Protein AF-A0A1Y5HVS7-F1 (afdb_monomer_lite)

Radius of gyration: 46.66 Å; chains: 1; bounding box: 106×38×118 Å

Sequence (147 aa):
VGKNRTVITVVALTLIVILSVSFTVLIIKLLHVDEPYVSNSIFEEQKLVIQQLEEDVSEHKKKISRLTLSYEQSQVAAFQQNLIEQEQSYQEFLAALKLGMFDLAKMVQGSRTWLDVYNDKLNEAQSQSREREKALKRLSNSKVLLD

Structure (mmCIF, N/CA/C/O backbone):
data_AF-A0A1Y5HVS7-F1
#
_entry.id   AF-A0A1Y5HVS7-F1
#
loop_
_atom_site.group_PDB
_atom_site.id
_atom_site.type_symbol
_atom_site.label_atom_id
_atom_site.label_alt_id
_atom_site.label_comp_id
_atom_site.label_asym_id
_atom_site.label_entity_id
_atom_site.label_seq_id
_atom_site.pdbx_PDB_ins_code
_atom_site.Cartn_x
_atom_site.Cartn_y
_atom_site.Cartn_z
_atom_site.occupancy
_atom_site.B_iso_or_equiv
_atom_site.auth_seq_id
_atom_site.auth_comp_id
_atom_site.auth_asym_id
_atom_site.auth_atom_id
_atom_site.pdbx_PDB_model_num
ATOM 1 N N . VAL A 1 1 ? -81.988 -23.283 79.721 1.00 52.53 1 VAL A N 1
ATOM 2 C CA . VAL A 1 1 ? -80.891 -24.224 79.361 1.00 52.53 1 VAL A CA 1
ATOM 3 C C . VAL A 1 1 ? -80.201 -23.894 78.018 1.00 52.53 1 VAL A C 1
ATOM 5 O O . VAL A 1 1 ? -79.108 -24.386 77.779 1.00 52.53 1 VAL A O 1
ATOM 8 N N . GLY A 1 2 ? -80.762 -23.032 77.148 1.00 60.22 2 GLY A N 1
ATOM 9 C CA . GLY A 1 2 ? -80.190 -22.750 75.812 1.00 60.22 2 GLY A CA 1
ATOM 10 C C . GLY A 1 2 ? -78.988 -21.791 75.752 1.00 60.22 2 GLY A C 1
ATOM 11 O O . GLY A 1 2 ? -78.069 -22.033 74.980 1.00 60.22 2 GLY A O 1
ATOM 12 N N . LYS A 1 3 ? -78.942 -20.745 76.593 1.00 69.75 3 LYS A N 1
ATOM 13 C CA . LYS A 1 3 ? -77.926 -19.673 76.497 1.00 69.75 3 LYS A CA 1
ATOM 14 C C . LYS A 1 3 ? -76.483 -20.178 76.683 1.00 69.75 3 LYS A C 1
ATOM 16 O O . LYS A 1 3 ? -75.607 -19.811 75.910 1.00 69.75 3 LYS A O 1
ATOM 21 N N . ASN A 1 4 ? -76.250 -21.084 77.634 1.00 74.94 4 ASN A N 1
ATOM 22 C CA . ASN A 1 4 ? -74.911 -21.627 77.903 1.00 74.94 4 ASN A CA 1
ATOM 23 C C . ASN A 1 4 ? -74.415 -22.533 76.766 1.00 74.94 4 ASN A C 1
ATOM 25 O O . ASN A 1 4 ? -73.228 -22.531 76.465 1.00 74.94 4 ASN A O 1
ATOM 29 N N . ARG A 1 5 ? -75.314 -23.261 76.087 1.00 76.44 5 ARG A N 1
ATOM 30 C CA . ARG A 1 5 ? -74.948 -24.093 74.930 1.00 76.44 5 ARG A CA 1
ATOM 31 C C . ARG A 1 5 ? -74.503 -23.239 73.743 1.00 76.44 5 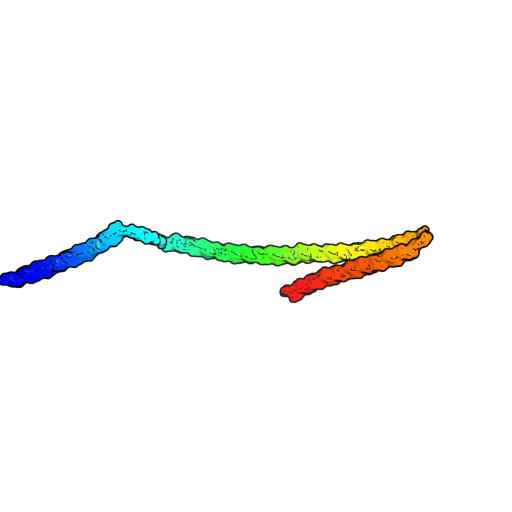ARG A C 1
ATOM 33 O O . ARG A 1 5 ? -73.492 -23.560 73.132 1.00 76.44 5 ARG A O 1
ATOM 40 N N . THR A 1 6 ? -75.199 -22.133 73.476 1.00 80.00 6 THR A N 1
ATOM 41 C CA . THR A 1 6 ? -74.844 -21.206 72.390 1.00 80.00 6 THR A CA 1
ATOM 42 C C . THR A 1 6 ? -73.505 -20.504 72.641 1.00 80.00 6 THR A C 1
ATOM 44 O O . THR A 1 6 ? -72.699 -20.369 71.724 1.00 80.00 6 THR A O 1
ATOM 47 N N . VAL A 1 7 ? -73.221 -20.106 73.888 1.00 84.00 7 VAL A N 1
ATOM 48 C CA . VAL A 1 7 ? -71.929 -19.492 74.250 1.00 84.00 7 VAL A CA 1
ATOM 49 C C . VAL A 1 7 ? -70.774 -20.482 74.063 1.00 84.00 7 VAL A C 1
ATOM 51 O O . VAL A 1 7 ? -69.760 -20.124 73.470 1.00 84.00 7 VAL A O 1
ATOM 54 N N . ILE A 1 8 ? -70.945 -21.741 74.479 1.00 84.06 8 ILE A N 1
ATOM 55 C CA . ILE A 1 8 ? -69.920 -22.785 74.307 1.00 84.06 8 ILE A CA 1
ATOM 56 C C . ILE A 1 8 ? -69.637 -23.046 72.820 1.00 84.06 8 ILE A C 1
ATOM 58 O O . ILE A 1 8 ? -68.477 -23.157 72.433 1.00 84.06 8 ILE A O 1
ATOM 62 N N . THR A 1 9 ? -70.666 -23.086 71.965 1.00 85.81 9 THR A N 1
ATOM 63 C CA . THR A 1 9 ? -70.471 -23.294 70.519 1.00 85.81 9 THR A CA 1
ATOM 64 C C . THR A 1 9 ? -69.738 -22.139 69.840 1.00 85.81 9 THR A C 1
ATOM 66 O O . THR A 1 9 ? -68.908 -22.381 68.968 1.00 85.81 9 THR A O 1
ATOM 69 N N . VAL A 1 10 ? -69.993 -20.892 70.252 1.00 87.06 10 VAL A N 1
ATOM 70 C CA . VAL A 1 10 ? -69.304 -19.718 69.691 1.00 87.06 10 VAL A CA 1
ATOM 71 C C . VAL A 1 10 ? -67.829 -19.711 70.096 1.00 87.06 10 VAL A C 1
ATOM 73 O O . VAL A 1 10 ? -66.973 -19.487 69.247 1.00 87.06 10 VAL A O 1
ATOM 76 N N . VAL A 1 11 ? -67.520 -20.028 71.357 1.00 87.94 11 VAL A N 1
ATOM 77 C CA . VAL A 1 11 ? -66.130 -20.120 71.840 1.00 87.94 11 VAL A CA 1
ATOM 78 C C . VAL A 1 11 ? -65.372 -21.267 71.166 1.00 87.94 11 VAL A C 1
ATOM 80 O O . VAL A 1 11 ? -64.209 -21.109 70.808 1.00 87.94 11 VAL A O 1
ATOM 83 N N . ALA A 1 12 ? -66.018 -22.413 70.939 1.00 87.00 12 ALA A N 1
ATOM 84 C CA . ALA A 1 12 ? -65.392 -23.523 70.222 1.00 87.00 12 ALA A CA 1
ATOM 85 C C . ALA A 1 12 ? -65.059 -23.152 68.765 1.00 87.00 12 ALA A C 1
ATOM 87 O O . ALA A 1 12 ? -63.972 -23.466 68.283 1.00 87.00 12 ALA A O 1
ATOM 88 N N . LEU A 1 13 ? -65.960 -22.440 68.077 1.00 87.44 13 LEU A N 1
ATOM 89 C CA . LEU A 1 13 ? -65.740 -21.978 66.704 1.00 87.44 13 LEU A CA 1
ATOM 90 C C . LEU A 1 13 ? -64.585 -20.978 66.602 1.00 87.44 13 LEU A C 1
ATOM 92 O O . LEU A 1 13 ? -63.740 -21.119 65.720 1.00 87.44 13 LEU A O 1
ATOM 96 N N . THR A 1 14 ? -64.504 -19.997 67.505 1.00 88.19 14 THR A N 1
ATOM 97 C CA . THR A 1 14 ? -63.396 -19.027 67.486 1.00 88.19 14 THR A CA 1
ATOM 98 C C . THR A 1 14 ? -62.058 -19.697 67.778 1.00 88.19 14 THR A C 1
ATOM 100 O O . THR A 1 14 ? -61.062 -19.381 67.129 1.00 88.19 14 THR A O 1
ATOM 103 N N . LEU A 1 15 ? -62.039 -20.670 68.691 1.00 89.12 15 LEU A N 1
ATOM 104 C CA . LEU A 1 15 ? -60.834 -21.416 69.033 1.00 89.12 15 LEU A CA 1
ATOM 105 C C . LEU A 1 15 ? -60.330 -22.242 67.842 1.00 89.12 15 LEU A C 1
ATOM 107 O O . LEU A 1 15 ? -59.137 -22.214 67.561 1.00 89.12 15 LEU A O 1
ATOM 111 N N . ILE A 1 16 ? -61.227 -22.883 67.083 1.00 91.00 16 ILE A N 1
ATOM 112 C CA . ILE A 1 16 ? -60.880 -23.616 65.852 1.00 91.00 16 ILE A CA 1
ATOM 113 C C . ILE A 1 16 ? -60.302 -22.679 64.783 1.00 91.00 16 ILE A C 1
ATOM 115 O O . ILE A 1 16 ? -59.300 -23.015 64.154 1.00 91.00 16 ILE A O 1
ATOM 119 N N . VAL A 1 17 ? -60.890 -21.493 64.590 1.00 88.69 17 VAL A N 1
ATOM 120 C CA . VAL A 1 17 ? -60.404 -20.516 63.598 1.00 88.69 17 VAL A CA 1
ATOM 121 C C . VAL A 1 17 ? -59.000 -20.024 63.953 1.00 88.69 17 VAL A C 1
ATOM 123 O O . VAL A 1 17 ? -58.122 -20.005 63.091 1.00 88.69 17 VAL A O 1
ATOM 126 N N . ILE A 1 18 ? -58.756 -19.689 65.223 1.00 87.81 18 ILE A N 1
ATOM 127 C CA . ILE A 1 18 ? -57.433 -19.256 65.696 1.00 87.81 18 ILE A CA 1
ATOM 128 C C . ILE A 1 18 ? -56.402 -20.372 65.495 1.00 87.81 18 ILE A C 1
ATOM 130 O O . ILE A 1 18 ? -55.306 -20.115 64.998 1.00 87.81 18 ILE A O 1
ATOM 134 N N . LEU A 1 19 ? -56.764 -21.617 65.819 1.00 89.00 19 LEU A N 1
ATOM 135 C CA . LEU A 1 19 ? -55.887 -22.776 65.649 1.00 89.00 19 LEU A CA 1
ATOM 136 C C . LEU A 1 19 ? -55.556 -23.022 64.174 1.00 89.00 19 LEU A C 1
ATOM 138 O O . LEU A 1 19 ? -54.401 -23.276 63.847 1.00 89.00 19 LEU A O 1
ATOM 142 N N . SER A 1 20 ? -56.535 -22.870 63.278 1.00 90.38 20 SER A N 1
ATOM 143 C CA . SER A 1 20 ? -56.338 -23.013 61.833 1.00 90.38 20 SER A CA 1
ATOM 144 C C . SER A 1 20 ? -55.385 -21.955 61.279 1.00 90.38 20 SER A C 1
ATOM 146 O O . SER A 1 20 ? -54.455 -22.294 60.550 1.00 90.38 20 SER A O 1
ATOM 148 N N . VAL A 1 21 ? -55.574 -20.682 61.639 1.00 86.56 21 VAL A N 1
ATOM 149 C CA . VAL A 1 21 ? -54.696 -19.591 61.184 1.00 86.56 21 VAL A CA 1
ATOM 150 C C . VAL A 1 21 ? -53.283 -19.784 61.738 1.00 86.56 21 VAL A C 1
ATOM 152 O O . VAL A 1 21 ? -52.300 -19.691 61.002 1.00 86.56 21 VAL A O 1
ATOM 155 N N . SER A 1 22 ? -53.166 -20.153 63.014 1.00 86.00 22 SER A N 1
ATOM 156 C CA . SER A 1 22 ? -51.871 -20.416 63.640 1.00 86.00 22 SER A CA 1
ATOM 157 C C . SER A 1 22 ? -51.155 -21.612 63.003 1.00 86.00 22 SER A C 1
ATOM 159 O O . SER A 1 22 ? -49.943 -21.562 62.805 1.00 86.00 22 SER A O 1
ATOM 161 N N . PHE A 1 23 ? -51.896 -22.657 62.622 1.00 84.12 23 PHE A N 1
ATOM 162 C CA . PHE A 1 23 ? -51.353 -23.813 61.914 1.00 84.12 23 PHE A CA 1
ATOM 163 C C . PHE A 1 23 ? -50.894 -23.446 60.499 1.00 84.12 23 PHE A C 1
ATOM 165 O O . PHE A 1 23 ? -49.813 -23.857 60.095 1.00 84.12 23 PHE A O 1
ATOM 172 N N . THR A 1 24 ? -51.637 -22.604 59.769 1.00 84.94 24 THR A N 1
ATOM 173 C CA . THR A 1 24 ? -51.192 -22.121 58.447 1.00 84.94 24 THR A CA 1
ATOM 174 C C . THR A 1 24 ? -49.918 -21.282 58.525 1.00 84.94 24 THR A C 1
ATOM 176 O O . THR A 1 24 ? -49.008 -21.485 57.726 1.00 84.94 24 THR A O 1
ATOM 179 N N . VAL A 1 25 ? -49.789 -20.404 59.526 1.00 81.69 25 VAL A N 1
ATOM 180 C CA . VAL A 1 25 ? -48.564 -19.614 59.743 1.00 81.69 25 VAL A CA 1
ATOM 181 C C . VAL A 1 25 ? -47.391 -20.516 60.132 1.00 81.69 25 VAL A C 1
ATOM 183 O O . VAL A 1 25 ? -46.269 -20.302 59.677 1.00 81.69 25 VAL A O 1
ATOM 186 N N . LEU A 1 26 ? -47.645 -21.544 60.946 1.00 81.81 26 LEU A N 1
ATOM 187 C CA . LEU A 1 26 ? -46.641 -22.532 61.327 1.00 81.81 26 LEU A CA 1
ATOM 188 C C . LEU A 1 26 ? -46.189 -23.375 60.130 1.00 81.81 26 LEU A C 1
ATOM 190 O O . LEU A 1 26 ? -44.993 -23.573 59.978 1.00 81.81 26 LEU A O 1
ATOM 194 N N . ILE A 1 27 ? -47.103 -23.804 59.256 1.00 80.44 27 ILE A N 1
ATOM 195 C CA . ILE A 1 27 ? -46.778 -24.516 58.011 1.00 80.44 27 ILE A CA 1
ATOM 196 C C . ILE A 1 27 ? -45.928 -23.631 57.096 1.00 80.44 27 ILE A C 1
ATOM 198 O O . ILE A 1 27 ? -44.914 -24.106 56.608 1.00 80.44 27 ILE A O 1
ATOM 202 N N . ILE A 1 28 ? -46.266 -22.348 56.923 1.00 72.69 28 ILE A N 1
ATOM 203 C CA . ILE A 1 28 ? -45.470 -21.407 56.111 1.00 72.69 28 ILE A CA 1
ATOM 204 C C . ILE A 1 28 ? -44.062 -21.220 56.700 1.00 72.69 28 ILE A C 1
ATOM 206 O O . ILE A 1 28 ? -43.081 -21.224 55.964 1.00 72.69 28 ILE A O 1
ATOM 210 N N . LYS A 1 29 ? -43.940 -21.118 58.031 1.00 74.50 29 LYS A N 1
ATOM 211 C CA . LYS A 1 29 ? -42.636 -21.039 58.712 1.00 74.50 29 LYS A CA 1
ATOM 212 C C . LYS A 1 29 ? -41.878 -22.367 58.762 1.00 74.50 29 LYS A C 1
ATOM 214 O O . LYS A 1 29 ? -40.665 -22.347 58.903 1.00 74.50 29 LYS A O 1
ATOM 219 N N . LEU A 1 30 ? -42.542 -23.514 58.711 1.00 73.56 30 LEU A N 1
ATOM 220 C CA . LEU A 1 30 ? -41.875 -24.819 58.698 1.00 73.56 30 LEU A CA 1
ATOM 221 C C . LEU A 1 30 ? -41.420 -25.176 57.283 1.00 73.56 30 LEU A C 1
ATOM 223 O O . LEU A 1 30 ? -40.376 -25.792 57.108 1.00 73.56 30 LEU A O 1
ATOM 227 N N . LEU A 1 31 ? -42.210 -24.776 56.287 1.00 69.31 31 LEU A N 1
ATOM 228 C CA . LEU A 1 31 ? -41.936 -25.048 54.890 1.00 69.31 31 LEU A CA 1
ATOM 229 C C . LEU A 1 31 ? -40.848 -24.176 54.304 1.00 69.31 31 LEU A C 1
ATOM 231 O O . LEU A 1 31 ? -40.546 -24.515 53.167 1.00 69.31 31 LEU A O 1
ATOM 235 N N . HIS A 1 32 ? -40.334 -23.143 55.022 1.00 58.53 32 HIS A N 1
ATOM 236 C CA . HIS A 1 32 ? -39.293 -22.182 54.593 1.00 58.53 32 HIS A CA 1
ATOM 237 C C . HIS A 1 32 ? -38.742 -22.614 53.242 1.00 58.53 32 HIS A C 1
ATOM 239 O O . HIS A 1 32 ? -37.747 -23.330 53.140 1.00 58.53 32 HIS A O 1
ATOM 245 N N . VAL A 1 33 ? -39.510 -22.275 52.203 1.00 53.94 33 VAL A N 1
ATOM 246 C CA . VAL A 1 33 ? -39.000 -22.328 50.855 1.00 53.94 33 VAL A CA 1
ATOM 247 C C . VAL A 1 33 ? -37.972 -21.239 50.971 1.00 53.94 33 VAL A C 1
ATOM 249 O O . VAL A 1 33 ? -38.341 -20.081 51.175 1.00 53.94 33 VAL A O 1
ATOM 252 N N . ASP A 1 34 ? -36.706 -21.638 51.024 1.00 54.34 34 ASP A N 1
ATOM 253 C CA . ASP A 1 34 ? -35.583 -20.746 50.834 1.00 54.34 34 ASP A CA 1
ATOM 254 C C . ASP A 1 34 ? -35.761 -20.168 49.423 1.00 54.34 34 ASP A C 1
ATOM 256 O O . ASP A 1 34 ? -35.095 -20.563 48.469 1.00 54.34 34 ASP A O 1
ATOM 260 N N . GLU A 1 35 ? -36.740 -19.272 49.251 1.00 57.38 35 GLU A N 1
ATOM 261 C CA . GLU A 1 35 ? -36.686 -18.281 48.207 1.00 57.38 35 GLU A CA 1
ATOM 262 C C . GLU A 1 35 ? -35.348 -17.613 48.462 1.00 57.38 35 GLU A C 1
ATOM 264 O O . GLU A 1 35 ? -35.140 -17.098 49.569 1.00 57.38 35 GLU A O 1
ATOM 269 N N . PRO A 1 36 ? -34.399 -17.719 47.521 1.00 50.19 36 PRO A N 1
ATOM 270 C CA . PRO A 1 36 ? -33.086 -17.168 47.735 1.00 50.19 36 PRO A CA 1
ATOM 271 C C . PRO A 1 36 ? -33.304 -15.675 47.928 1.00 50.19 36 PRO A C 1
ATOM 273 O O . PRO A 1 36 ? -33.593 -14.951 46.977 1.00 50.19 36 PRO A O 1
ATOM 276 N N . TYR A 1 37 ? -33.240 -15.227 49.181 1.00 49.41 37 TYR A N 1
ATOM 277 C CA . TYR A 1 37 ? -33.288 -13.823 49.525 1.00 49.41 37 TYR A CA 1
ATOM 278 C C . TYR A 1 37 ? -31.980 -13.256 48.989 1.00 49.41 37 TYR A C 1
ATOM 280 O O . TYR A 1 37 ? -30.945 -13.299 49.656 1.00 49.41 37 TYR A O 1
ATOM 288 N N . VAL A 1 38 ? -31.995 -12.848 47.717 1.00 55.75 38 VAL A N 1
ATOM 289 C CA . VAL A 1 38 ? -30.856 -12.218 47.061 1.00 55.75 38 VAL A CA 1
ATOM 290 C C . VAL A 1 38 ? -30.596 -10.956 47.861 1.00 55.75 38 VAL A C 1
ATOM 292 O O . VAL A 1 38 ? -31.362 -9.996 47.803 1.00 55.75 38 VAL A O 1
ATOM 295 N N . SER A 1 39 ? -29.555 -10.999 48.689 1.00 60.50 39 SER A N 1
ATOM 296 C CA . SER A 1 39 ? -29.154 -9.854 49.489 1.00 60.50 39 SER A CA 1
ATOM 297 C C . SER A 1 39 ? -28.958 -8.671 48.548 1.00 60.50 39 SER A C 1
ATOM 299 O O . SER A 1 39 ? -28.176 -8.766 47.599 1.00 60.50 39 SER A O 1
ATOM 301 N N . ASN A 1 40 ? -29.639 -7.553 48.818 1.00 63.78 40 ASN A N 1
ATOM 302 C CA . ASN A 1 40 ? -29.497 -6.320 48.037 1.00 63.78 40 ASN A CA 1
ATOM 303 C C . ASN A 1 40 ? -28.022 -5.892 47.909 1.00 63.78 40 ASN A C 1
ATOM 305 O O . ASN A 1 40 ? -27.657 -5.254 46.932 1.00 63.78 40 ASN A O 1
ATOM 309 N N . SER A 1 41 ? -27.156 -6.296 48.849 1.00 65.81 41 SER A N 1
ATOM 310 C CA . SER A 1 41 ? -25.709 -6.074 48.767 1.00 65.81 41 SER A CA 1
ATOM 311 C C . SER A 1 41 ? -25.051 -6.759 47.564 1.00 65.81 41 SER A C 1
ATOM 313 O O . SER A 1 41 ? -24.232 -6.139 46.900 1.00 65.81 41 SER A O 1
ATOM 315 N N . ILE A 1 42 ? -25.429 -8.004 47.247 1.00 70.62 42 ILE A N 1
ATOM 316 C CA . ILE A 1 42 ? -24.873 -8.754 46.109 1.00 70.62 42 ILE A CA 1
ATOM 317 C C . ILE A 1 42 ? -25.362 -8.128 44.803 1.00 70.62 42 ILE A C 1
ATOM 319 O O . ILE A 1 42 ? -24.594 -8.004 43.858 1.00 70.62 42 ILE A O 1
ATOM 323 N N . PHE A 1 43 ? -26.623 -7.690 44.761 1.00 74.00 43 PHE A N 1
ATOM 324 C CA . PHE A 1 43 ? -27.186 -7.007 43.597 1.00 74.00 43 PHE A CA 1
ATOM 325 C C . PHE A 1 43 ? -26.512 -5.648 43.334 1.00 74.00 43 PHE A C 1
ATOM 327 O O . PHE A 1 43 ? -26.193 -5.336 42.188 1.00 74.00 43 PHE A O 1
ATOM 334 N N . GLU A 1 44 ? -26.234 -4.863 44.379 1.00 76.19 44 GLU A N 1
ATOM 335 C CA . GLU A 1 44 ? -25.505 -3.592 44.255 1.00 76.19 44 GLU A CA 1
ATOM 336 C C . GLU A 1 44 ? -24.032 -3.795 43.862 1.00 76.19 44 GLU A C 1
ATOM 338 O O . GLU A 1 44 ? -23.525 -3.074 43.002 1.00 76.19 44 GLU A O 1
ATOM 343 N N . GLU A 1 45 ? -23.355 -4.815 44.402 1.00 76.94 45 GLU A N 1
ATOM 344 C CA . GLU A 1 45 ? -22.010 -5.203 43.950 1.00 76.94 45 GLU A CA 1
ATOM 345 C C . GLU A 1 45 ? -22.012 -5.610 42.471 1.00 76.94 45 GLU A C 1
ATOM 347 O O . GLU A 1 45 ? -21.161 -5.174 41.696 1.00 76.94 45 GLU A O 1
ATOM 352 N N . GLN A 1 46 ? -23.004 -6.393 42.044 1.00 80.12 46 GLN A N 1
ATOM 353 C CA . GLN A 1 46 ? -23.130 -6.831 40.655 1.00 80.12 46 GLN A CA 1
ATOM 354 C C . GLN A 1 46 ? -23.392 -5.655 39.708 1.00 80.12 46 GLN A C 1
ATOM 356 O O . GLN A 1 46 ? -22.835 -5.603 38.613 1.00 80.12 46 GLN A O 1
ATOM 361 N N . LYS A 1 47 ? -24.196 -4.680 40.141 1.00 83.25 47 LYS A N 1
ATOM 362 C CA . LYS A 1 47 ? -24.470 -3.448 39.395 1.00 83.25 47 LYS A CA 1
ATOM 363 C C . LYS A 1 47 ? -23.216 -2.586 39.235 1.00 83.25 47 LYS A C 1
ATOM 365 O O . LYS A 1 47 ? -22.973 -2.086 38.140 1.00 83.25 47 LYS A O 1
ATOM 370 N N . LEU A 1 48 ? -22.402 -2.472 40.286 1.00 83.75 48 LEU A N 1
ATOM 371 C CA . LEU A 1 48 ? -21.097 -1.805 40.234 1.00 83.75 48 LEU A CA 1
ATOM 372 C C . LEU A 1 48 ? -20.151 -2.482 39.237 1.00 83.75 48 LEU A C 1
ATOM 374 O O . LEU A 1 48 ? -19.543 -1.800 38.417 1.00 83.75 48 LEU A O 1
ATOM 378 N N . VAL A 1 49 ? -20.078 -3.816 39.257 1.00 86.12 49 VAL A N 1
ATOM 379 C CA . VAL A 1 49 ? -19.258 -4.581 38.305 1.00 86.12 49 VAL A CA 1
ATOM 380 C C . VAL A 1 49 ? -19.738 -4.371 36.872 1.00 86.12 49 VAL A C 1
ATOM 382 O O . VAL A 1 49 ? -18.916 -4.135 35.995 1.00 86.12 49 VAL A O 1
ATOM 385 N N . ILE A 1 50 ? -21.050 -4.415 36.619 1.00 89.00 50 ILE A N 1
ATOM 386 C CA . ILE A 1 50 ? -21.613 -4.179 35.280 1.00 89.00 50 ILE A CA 1
ATOM 387 C C . ILE A 1 50 ? -21.281 -2.766 34.794 1.00 89.00 50 ILE A C 1
ATOM 389 O O . ILE A 1 50 ? -20.865 -2.603 33.651 1.00 89.00 50 ILE A O 1
ATOM 393 N N . GLN A 1 51 ? -21.416 -1.761 35.661 1.00 88.06 51 GLN A N 1
ATOM 394 C CA . GLN A 1 51 ? -21.109 -0.373 35.325 1.00 88.06 51 GLN A CA 1
ATOM 395 C C . GLN A 1 51 ? -19.622 -0.186 34.992 1.00 88.06 51 GLN A C 1
ATOM 397 O O . GLN A 1 51 ? -19.286 0.474 34.011 1.00 88.06 51 GLN A O 1
ATOM 402 N N . GLN A 1 52 ? -18.737 -0.812 35.766 1.00 88.50 52 GLN A N 1
ATOM 403 C CA . GLN A 1 52 ? -17.300 -0.781 35.515 1.00 88.50 52 GLN A CA 1
ATOM 404 C C . GLN A 1 52 ? -16.934 -1.517 34.218 1.00 88.50 52 GLN A C 1
ATOM 406 O O . GLN A 1 52 ? -16.126 -1.030 33.434 1.00 88.50 52 GLN A O 1
ATOM 411 N N . LEU A 1 53 ? -17.585 -2.647 33.938 1.00 88.00 53 LEU A N 1
ATOM 412 C CA . LEU A 1 53 ? -17.380 -3.397 32.701 1.00 88.00 53 LEU A CA 1
ATOM 413 C C . LEU A 1 53 ? -17.861 -2.613 31.472 1.00 88.00 53 LEU A C 1
ATOM 415 O O . LEU A 1 53 ? -17.239 -2.673 30.415 1.00 88.00 53 LEU A O 1
ATOM 419 N N . GLU A 1 54 ? -18.959 -1.868 31.594 1.00 89.56 54 GLU A N 1
ATOM 420 C CA . GLU A 1 54 ? -19.474 -1.001 30.532 1.00 89.56 54 GLU A CA 1
ATOM 421 C C . GLU A 1 54 ? -18.519 0.172 30.251 1.00 89.56 54 GLU A C 1
ATOM 423 O O . GLU A 1 54 ? -18.269 0.523 29.091 1.00 89.56 54 GLU A O 1
ATOM 428 N N . GLU A 1 55 ? -17.917 0.728 31.305 1.00 91.12 55 GLU A N 1
ATOM 429 C CA . GLU A 1 55 ? -16.874 1.746 31.204 1.00 91.12 55 GLU A CA 1
ATOM 430 C C . GLU A 1 55 ? -15.601 1.197 30.538 1.00 91.12 55 GLU A C 1
ATOM 432 O O . GLU A 1 55 ? -15.111 1.797 29.574 1.00 91.12 55 GLU A O 1
ATOM 437 N N . ASP A 1 56 ? -15.137 0.013 30.947 1.00 89.31 56 ASP A N 1
ATOM 438 C CA . ASP A 1 56 ? -13.991 -0.676 30.345 1.00 89.31 56 ASP A CA 1
ATOM 439 C C . ASP A 1 56 ? -14.250 -1.003 28.867 1.00 89.31 56 ASP A C 1
ATOM 441 O O . ASP A 1 56 ? -13.405 -0.747 28.006 1.00 89.31 56 ASP A O 1
ATOM 445 N N . VAL A 1 57 ? -15.443 -1.498 28.518 1.00 91.38 57 VAL A N 1
ATOM 446 C CA . VAL A 1 57 ? -15.831 -1.760 27.121 1.00 91.38 57 VAL A CA 1
ATOM 447 C C . VAL A 1 57 ? -15.815 -0.470 26.297 1.00 91.38 57 VAL A C 1
ATOM 449 O O . VAL A 1 57 ? -15.312 -0.461 25.167 1.00 91.38 57 VAL A O 1
ATOM 452 N N . SER A 1 58 ? -16.318 0.638 26.846 1.00 89.88 58 SER A N 1
ATOM 453 C CA . SER A 1 58 ? -16.280 1.954 26.197 1.00 89.88 58 SER A CA 1
ATOM 454 C C . SER A 1 58 ? -14.844 2.442 25.984 1.00 89.88 58 SER A C 1
ATOM 456 O O . SER A 1 58 ? -14.487 2.917 24.898 1.00 89.88 58 SER A O 1
ATOM 458 N N . GLU A 1 59 ? -13.981 2.278 26.986 1.00 92.50 59 GLU A N 1
ATOM 459 C CA . GLU A 1 59 ? -12.572 2.656 26.913 1.00 92.50 59 GLU A CA 1
ATOM 460 C C . GLU A 1 59 ? -11.806 1.799 25.892 1.00 92.50 59 GLU A C 1
ATOM 462 O O . GLU A 1 59 ? -11.062 2.324 25.054 1.00 92.50 59 GLU A O 1
ATOM 467 N N . HIS A 1 60 ? -12.040 0.488 25.891 1.00 86.38 60 HIS A N 1
ATOM 468 C CA . HIS A 1 60 ? -11.460 -0.454 24.939 1.00 86.38 60 HIS A CA 1
ATOM 469 C C . HIS A 1 60 ? -11.913 -0.149 23.511 1.00 86.38 60 HIS A C 1
ATOM 471 O O . HIS A 1 60 ? -11.082 -0.107 22.603 1.00 86.38 60 HIS A O 1
ATOM 477 N N . LYS A 1 61 ? -13.194 0.175 23.298 1.00 87.94 61 LYS A N 1
ATOM 478 C CA . LYS A 1 61 ? -13.705 0.602 21.987 1.00 87.94 61 LYS A CA 1
ATOM 479 C C . LYS A 1 61 ? -13.001 1.867 21.490 1.00 87.94 61 LYS A C 1
ATOM 481 O O . LYS A 1 61 ? -12.636 1.946 20.315 1.00 87.94 61 LYS A O 1
ATOM 486 N N . LYS A 1 62 ? -12.733 2.832 22.377 1.00 87.62 62 LYS A N 1
ATOM 487 C CA . LYS A 1 62 ? -11.947 4.038 22.053 1.00 87.62 62 LYS A CA 1
ATOM 488 C C . LYS A 1 62 ? -10.479 3.717 21.756 1.00 87.62 62 LYS A C 1
ATOM 490 O O . LYS A 1 62 ? -9.893 4.343 20.875 1.00 87.62 62 LYS A O 1
ATOM 495 N N . LYS A 1 63 ? -9.857 2.777 22.479 1.00 86.88 63 LYS A N 1
ATOM 496 C CA . LYS A 1 63 ? -8.478 2.318 22.216 1.00 86.88 63 LYS A CA 1
ATOM 497 C C . LYS A 1 63 ? -8.380 1.619 20.859 1.00 86.88 63 LYS A C 1
ATOM 499 O O . LYS A 1 63 ? -7.520 1.993 20.070 1.00 86.88 63 LYS A O 1
ATOM 504 N N . ILE A 1 64 ? -9.293 0.693 20.560 1.00 84.06 64 ILE A N 1
ATOM 505 C CA . ILE A 1 64 ? -9.371 0.004 19.263 1.00 84.06 64 ILE A CA 1
ATOM 506 C C . ILE A 1 64 ? -9.564 1.021 18.141 1.00 84.06 64 ILE A C 1
ATOM 508 O O . ILE A 1 64 ? -8.782 1.027 17.204 1.00 84.06 64 ILE A O 1
ATOM 512 N N . SER A 1 65 ? -10.521 1.944 18.274 1.00 76.81 65 SER A N 1
ATOM 513 C CA . SER A 1 65 ? -10.770 2.964 17.244 1.00 76.81 65 SER A CA 1
ATOM 514 C C . SER A 1 65 ? -9.530 3.827 16.974 1.00 76.81 65 SER A C 1
ATOM 516 O O . SER A 1 65 ? -9.195 4.085 15.822 1.00 76.81 65 SER A O 1
ATOM 518 N N . ARG A 1 66 ? -8.800 4.228 18.027 1.00 76.06 66 ARG A N 1
ATOM 519 C CA . ARG A 1 66 ? -7.534 4.969 17.887 1.00 76.06 66 ARG A CA 1
ATOM 520 C C . ARG A 1 66 ? -6.428 4.139 17.233 1.00 76.06 66 ARG A C 1
ATOM 522 O O . ARG A 1 66 ? -5.690 4.666 16.406 1.00 76.06 66 ARG A O 1
ATOM 529 N N . LEU A 1 67 ? -6.299 2.866 17.603 1.00 72.81 67 LEU A N 1
ATOM 530 C CA . LEU A 1 67 ? -5.311 1.954 17.023 1.00 72.81 67 LEU A CA 1
ATOM 531 C C . LEU A 1 67 ? -5.598 1.688 15.544 1.00 72.81 67 LEU A C 1
ATOM 533 O O . LEU A 1 67 ? -4.678 1.768 14.736 1.00 72.81 67 LEU A O 1
ATOM 537 N N . THR A 1 68 ? -6.858 1.439 15.183 1.00 69.81 68 THR A N 1
ATOM 538 C CA . THR A 1 68 ? -7.296 1.271 13.793 1.00 69.81 68 THR A CA 1
ATOM 539 C C . THR A 1 68 ? -7.000 2.525 12.975 1.00 69.81 68 THR A C 1
ATOM 541 O O . THR A 1 68 ? -6.380 2.415 11.923 1.00 69.81 68 THR A O 1
ATOM 544 N N . LEU A 1 69 ? -7.339 3.715 13.486 1.00 71.81 69 LEU A N 1
ATOM 545 C CA . LEU A 1 69 ? -7.053 4.983 12.808 1.00 71.81 69 LEU A CA 1
ATOM 546 C C . LEU A 1 69 ? -5.545 5.187 12.578 1.00 71.81 69 LEU A C 1
ATOM 548 O O . LEU A 1 69 ? -5.119 5.494 11.470 1.00 71.81 69 LEU A O 1
ATOM 552 N N . SER A 1 70 ? -4.726 4.950 13.607 1.00 68.12 70 SER A N 1
ATOM 553 C CA . SER A 1 70 ? -3.264 5.076 13.524 1.00 68.12 70 SER A CA 1
ATOM 554 C C . SER A 1 70 ? -2.642 4.072 12.544 1.00 68.12 70 SER A C 1
ATOM 556 O O . SER A 1 70 ? -1.774 4.425 11.742 1.00 68.12 70 SER A O 1
ATOM 558 N N . TYR A 1 71 ? -3.118 2.823 12.554 1.00 62.38 71 TYR A N 1
ATOM 559 C CA . TYR A 1 71 ? -2.667 1.774 11.641 1.00 62.38 71 TYR A CA 1
ATOM 560 C C . TYR A 1 71 ? -3.020 2.095 10.182 1.00 62.38 71 TYR A C 1
ATOM 562 O O . TYR A 1 71 ? -2.162 2.011 9.298 1.00 62.38 71 TYR A O 1
ATOM 570 N N . GLU A 1 72 ? -4.261 2.521 9.936 1.00 65.31 72 GLU A N 1
ATOM 571 C CA . GLU A 1 72 ? -4.744 2.881 8.604 1.00 65.31 72 GLU A CA 1
ATOM 572 C C . GLU A 1 72 ? -4.110 4.148 8.030 1.00 65.31 72 GLU A C 1
ATOM 574 O O . GLU A 1 72 ? -4.019 4.276 6.807 1.00 65.31 72 GLU A O 1
ATOM 579 N N . GLN A 1 73 ? -3.695 5.086 8.880 1.00 68.69 73 GLN A N 1
ATOM 580 C CA . GLN A 1 73 ? -3.027 6.308 8.440 1.00 68.69 73 GLN A CA 1
ATOM 581 C C . GLN A 1 73 ? -1.530 6.090 8.221 1.00 68.69 73 GLN A C 1
ATOM 583 O O . GLN A 1 73 ? -0.987 6.570 7.232 1.00 68.69 73 GLN A O 1
ATOM 588 N N . SER A 1 74 ? -0.848 5.354 9.103 1.00 68.56 74 SER A N 1
ATOM 589 C CA . SER A 1 74 ? 0.613 5.248 9.052 1.00 68.56 74 SER A CA 1
ATOM 590 C C . SER A 1 74 ? 1.103 4.161 8.095 1.00 68.56 74 SER A C 1
ATOM 592 O O . SER A 1 74 ? 1.908 4.438 7.206 1.00 68.56 74 SER A O 1
ATOM 594 N N . GLN A 1 75 ? 0.621 2.924 8.243 1.00 73.06 75 GLN A N 1
ATOM 595 C CA . GLN A 1 75 ? 1.199 1.792 7.511 1.00 73.06 75 GLN A CA 1
ATOM 596 C C . GLN A 1 75 ? 0.645 1.683 6.097 1.00 73.06 75 GLN A C 1
ATOM 598 O O . GLN A 1 75 ? 1.399 1.424 5.164 1.00 73.06 75 GLN A O 1
ATOM 603 N N . VAL A 1 76 ? -0.653 1.938 5.916 1.00 78.81 76 VAL A N 1
ATOM 604 C CA . VAL A 1 76 ? -1.280 1.873 4.589 1.00 78.81 76 VAL A CA 1
ATOM 605 C C . VAL A 1 76 ? -0.773 3.000 3.690 1.00 78.81 76 VAL A C 1
ATOM 607 O O . VAL A 1 76 ? -0.463 2.743 2.530 1.00 78.81 76 VAL A O 1
ATOM 610 N N . ALA A 1 77 ? -0.616 4.221 4.215 1.00 79.19 77 ALA A N 1
ATOM 611 C CA . ALA A 1 77 ? -0.088 5.338 3.432 1.00 79.19 77 ALA A CA 1
ATOM 612 C C . ALA A 1 77 ? 1.387 5.129 3.055 1.00 79.19 77 ALA A C 1
ATOM 614 O O . ALA A 1 77 ? 1.753 5.321 1.897 1.00 79.19 77 ALA A O 1
ATOM 615 N N . ALA A 1 78 ? 2.223 4.675 3.998 1.00 82.81 78 ALA A N 1
ATOM 616 C CA . ALA A 1 78 ? 3.626 4.369 3.723 1.00 82.81 78 ALA A CA 1
ATOM 617 C C . ALA A 1 78 ? 3.780 3.214 2.719 1.00 82.81 78 ALA A C 1
ATOM 619 O O . ALA A 1 78 ? 4.584 3.295 1.792 1.00 82.81 78 ALA A O 1
ATOM 620 N N . PHE A 1 79 ? 2.978 2.156 2.862 1.00 85.38 79 PHE A N 1
ATOM 621 C CA . PHE A 1 79 ? 2.960 1.033 1.928 1.00 85.38 79 PHE A CA 1
ATOM 622 C C . PHE A 1 79 ? 2.529 1.466 0.523 1.00 85.38 79 PHE A C 1
ATOM 624 O O . PHE A 1 79 ? 3.171 1.118 -0.464 1.00 85.38 79 PHE A O 1
ATOM 631 N N . GLN A 1 80 ? 1.477 2.276 0.421 1.00 85.62 80 GLN A N 1
ATOM 632 C CA . GLN A 1 80 ? 0.997 2.800 -0.854 1.00 85.62 80 GLN A CA 1
ATOM 633 C C . GLN A 1 80 ? 2.027 3.708 -1.533 1.00 85.62 80 GLN A C 1
ATOM 635 O O . GLN A 1 80 ? 2.228 3.601 -2.742 1.00 85.62 80 GLN A O 1
ATOM 640 N N . GLN A 1 81 ? 2.699 4.568 -0.765 1.00 87.75 81 GLN A N 1
ATOM 641 C CA . GLN A 1 81 ? 3.790 5.395 -1.268 1.00 87.75 81 GLN A CA 1
ATOM 642 C C . GLN A 1 81 ? 4.934 4.527 -1.810 1.00 87.75 81 GLN A C 1
ATOM 644 O O . GLN A 1 81 ? 5.407 4.764 -2.920 1.00 87.75 81 GLN A O 1
ATOM 649 N N . ASN A 1 82 ? 5.300 3.460 -1.094 1.00 91.69 82 ASN A N 1
ATOM 650 C CA . ASN A 1 82 ? 6.308 2.512 -1.560 1.00 91.69 82 ASN A CA 1
ATOM 651 C C . ASN A 1 82 ? 5.901 1.826 -2.877 1.00 91.69 82 ASN A C 1
ATOM 653 O O . ASN A 1 82 ? 6.727 1.691 -3.772 1.00 91.69 82 ASN A O 1
ATOM 657 N N . LEU A 1 83 ? 4.630 1.442 -3.040 1.00 92.69 83 LEU A N 1
ATOM 658 C CA . LEU A 1 83 ? 4.140 0.868 -4.300 1.00 92.69 83 LEU A CA 1
ATOM 659 C C . LEU A 1 83 ? 4.225 1.858 -5.471 1.00 92.69 83 LEU A C 1
ATOM 661 O O . LEU A 1 83 ? 4.558 1.462 -6.586 1.00 92.69 83 LEU A O 1
ATOM 665 N N . ILE A 1 84 ? 3.943 3.142 -5.2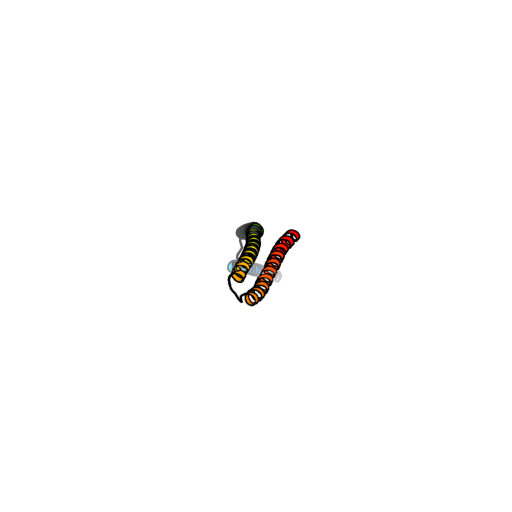33 1.00 92.69 84 ILE A N 1
ATOM 666 C CA . ILE A 1 84 ? 4.091 4.188 -6.256 1.00 92.69 84 ILE A CA 1
ATOM 667 C C . ILE A 1 84 ? 5.563 4.328 -6.662 1.00 92.69 84 ILE A C 1
ATOM 669 O O . ILE A 1 84 ? 5.866 4.360 -7.853 1.00 92.69 84 ILE A O 1
ATOM 673 N N . GLU A 1 85 ? 6.473 4.369 -5.689 1.00 93.94 85 GLU A N 1
ATOM 674 C CA . GLU A 1 85 ? 7.920 4.436 -5.932 1.00 93.94 85 GLU A CA 1
ATOM 675 C C . GLU A 1 85 ? 8.434 3.202 -6.687 1.00 93.94 85 GLU A C 1
ATOM 677 O O . GLU A 1 85 ? 9.244 3.330 -7.606 1.00 93.94 85 GLU A O 1
ATOM 682 N N . GLN A 1 86 ? 7.918 2.010 -6.370 1.00 95.69 86 GLN A N 1
ATOM 683 C CA . GLN A 1 86 ? 8.238 0.786 -7.106 1.00 95.69 86 GLN A CA 1
ATOM 684 C C . GLN A 1 86 ? 7.791 0.854 -8.570 1.00 95.69 86 GLN A C 1
ATOM 686 O O . GLN A 1 86 ? 8.566 0.491 -9.454 1.00 95.69 86 GLN A O 1
ATOM 691 N N . GLU A 1 87 ? 6.578 1.340 -8.856 1.00 94.12 87 GLU A N 1
ATOM 692 C CA . GLU A 1 87 ? 6.122 1.504 -10.243 1.00 94.12 87 GLU A CA 1
ATOM 693 C C . GLU A 1 87 ? 6.971 2.534 -11.000 1.00 94.12 87 GLU A C 1
ATOM 695 O O . GLU A 1 87 ? 7.285 2.322 -12.169 1.00 94.12 87 GLU A O 1
ATOM 700 N N . GLN A 1 88 ? 7.405 3.618 -10.351 1.00 94.12 88 GLN A N 1
ATOM 701 C CA . GLN A 1 88 ? 8.302 4.604 -10.968 1.00 94.12 88 GLN A CA 1
ATOM 702 C C . GLN A 1 88 ? 9.673 3.999 -11.286 1.00 94.12 88 GLN A C 1
ATOM 704 O O . GLN A 1 88 ? 10.143 4.098 -12.420 1.00 94.12 88 GLN A O 1
ATOM 709 N N . SER A 1 89 ? 10.267 3.286 -10.327 1.00 96.25 89 SER A N 1
ATOM 710 C CA . SER A 1 89 ? 11.523 2.556 -10.525 1.00 96.25 89 SER A CA 1
ATOM 711 C C . SER A 1 89 ? 11.416 1.523 -11.656 1.00 96.25 89 SER A C 1
ATOM 713 O O . SER A 1 89 ? 12.309 1.407 -12.497 1.00 96.25 89 SER A O 1
ATOM 715 N N . TYR A 1 90 ? 10.286 0.814 -11.744 1.00 95.75 90 TYR A N 1
ATOM 716 C CA . TYR A 1 90 ? 10.017 -0.126 -12.829 1.00 95.75 90 TYR A CA 1
ATOM 717 C C . TYR A 1 90 ? 9.924 0.569 -14.196 1.00 95.75 90 TYR A C 1
ATOM 719 O O . TYR A 1 90 ? 10.482 0.076 -15.178 1.00 95.75 90 TYR A O 1
ATOM 727 N N . GLN A 1 91 ? 9.278 1.736 -14.281 1.00 94.69 91 GLN A N 1
ATOM 728 C CA . GLN A 1 91 ? 9.217 2.524 -15.519 1.00 94.69 91 GLN A CA 1
ATOM 729 C C . GLN A 1 91 ? 10.602 2.998 -15.976 1.00 94.69 91 GLN A C 1
ATOM 731 O O . GLN A 1 91 ? 10.892 2.945 -17.174 1.00 94.69 91 GLN A O 1
ATOM 736 N N . GLU A 1 92 ? 11.452 3.440 -15.048 1.00 95.06 92 GLU A N 1
ATOM 737 C CA . GLU A 1 92 ? 12.841 3.822 -15.332 1.00 95.06 92 GLU A CA 1
ATOM 738 C C . GLU A 1 92 ? 13.660 2.628 -15.822 1.00 95.06 92 GLU A C 1
ATOM 740 O O . GLU A 1 92 ? 14.355 2.723 -16.837 1.00 95.06 92 GLU A O 1
ATOM 745 N N . PHE A 1 93 ? 13.516 1.476 -15.164 1.00 95.44 93 PHE A N 1
ATOM 746 C CA . PHE A 1 93 ? 14.155 0.234 -15.584 1.00 95.44 93 PHE A CA 1
ATOM 747 C C . PHE A 1 93 ? 13.747 -0.166 -17.008 1.00 95.44 93 PHE A C 1
ATOM 749 O O . PHE A 1 93 ? 14.610 -0.461 -17.835 1.00 95.44 93 PHE A O 1
ATOM 756 N N . LEU A 1 94 ? 12.451 -0.124 -17.336 1.00 94.00 94 LEU A N 1
ATOM 757 C CA . LEU A 1 94 ? 11.971 -0.417 -18.690 1.00 94.00 94 LEU A CA 1
ATOM 758 C C . LEU A 1 94 ? 12.505 0.581 -19.728 1.00 94.00 94 LEU A C 1
ATOM 760 O O . LEU A 1 94 ? 12.814 0.186 -20.854 1.00 94.00 94 LEU A O 1
ATOM 764 N N . ALA A 1 95 ? 12.642 1.860 -19.369 1.00 92.12 95 ALA A N 1
ATOM 765 C CA . ALA A 1 95 ? 13.212 2.873 -20.253 1.00 92.12 95 ALA A CA 1
ATOM 766 C C . ALA A 1 95 ? 14.705 2.623 -20.526 1.00 92.12 95 ALA A C 1
ATOM 768 O O . ALA A 1 95 ? 15.136 2.669 -21.682 1.00 92.12 95 ALA A O 1
ATOM 769 N N . ALA A 1 96 ? 15.479 2.296 -19.488 1.00 93.50 96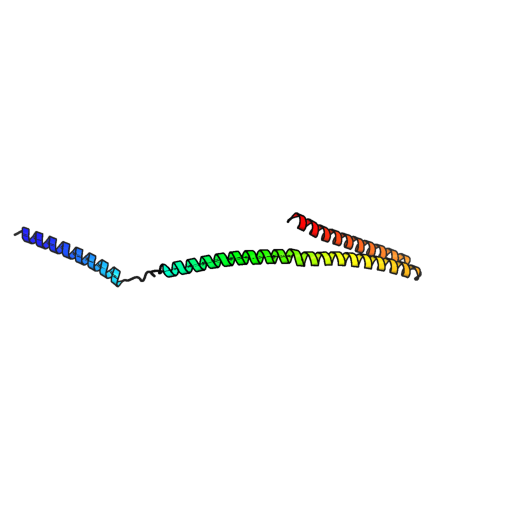 ALA A N 1
ATOM 770 C CA . ALA A 1 96 ? 16.887 1.928 -19.617 1.00 93.50 96 ALA A CA 1
ATOM 771 C C . ALA A 1 96 ? 17.063 0.638 -20.435 1.00 93.50 96 ALA A C 1
ATOM 773 O O . ALA A 1 96 ? 17.920 0.574 -21.317 1.00 93.50 96 ALA A O 1
ATOM 774 N N . LEU A 1 97 ? 16.207 -0.363 -20.205 1.00 91.31 97 LEU A N 1
ATOM 775 C CA . LEU A 1 97 ? 16.191 -1.608 -20.971 1.00 91.31 97 LEU A CA 1
ATOM 776 C C . LEU A 1 97 ? 15.918 -1.348 -22.456 1.00 91.31 97 LEU A C 1
ATOM 778 O O . LEU A 1 97 ? 16.627 -1.876 -23.309 1.00 91.31 97 LEU A O 1
ATOM 782 N N . LYS A 1 98 ? 14.937 -0.496 -22.776 1.00 90.00 98 LYS A N 1
ATOM 783 C CA . LYS A 1 98 ? 14.622 -0.110 -24.157 1.00 90.00 98 LYS A CA 1
ATOM 784 C C . LYS A 1 98 ? 15.818 0.536 -24.859 1.00 90.00 98 LYS A C 1
ATOM 786 O O . LYS A 1 98 ? 16.108 0.199 -26.006 1.00 90.00 98 LYS A O 1
ATOM 791 N N . LEU A 1 99 ? 16.526 1.433 -24.169 1.00 89.00 99 LEU A N 1
ATOM 792 C CA . LEU A 1 99 ? 17.733 2.072 -24.695 1.00 89.00 99 LEU A CA 1
ATOM 793 C C . LEU A 1 99 ? 18.855 1.048 -24.928 1.00 89.00 99 LEU A C 1
ATOM 795 O O . LEU A 1 99 ? 19.425 0.999 -26.015 1.00 89.00 99 LEU A O 1
ATOM 799 N N . GLY A 1 100 ? 19.110 0.172 -23.953 1.00 88.88 100 GLY A N 1
ATOM 800 C CA . GLY A 1 100 ? 20.118 -0.883 -24.081 1.00 88.88 100 GLY A CA 1
ATOM 801 C C . GLY A 1 100 ? 19.811 -1.863 -25.217 1.00 88.88 100 GLY A C 1
ATOM 802 O O . GLY A 1 100 ? 20.699 -2.225 -25.986 1.00 88.88 100 GLY A O 1
ATOM 803 N N . MET A 1 101 ? 18.545 -2.252 -25.386 1.00 86.88 101 MET A N 1
ATOM 804 C CA . MET A 1 101 ? 18.110 -3.100 -26.500 1.00 86.88 101 MET A CA 1
ATOM 805 C C . MET A 1 101 ? 18.295 -2.423 -27.858 1.00 86.88 101 MET A C 1
ATOM 807 O O . MET A 1 101 ? 18.691 -3.076 -28.821 1.00 86.88 101 MET A O 1
ATOM 811 N N . PHE A 1 102 ? 18.034 -1.120 -27.940 1.00 85.88 102 PHE A N 1
ATOM 812 C CA . PHE A 1 102 ? 18.256 -0.344 -29.154 1.00 85.88 102 PHE A CA 1
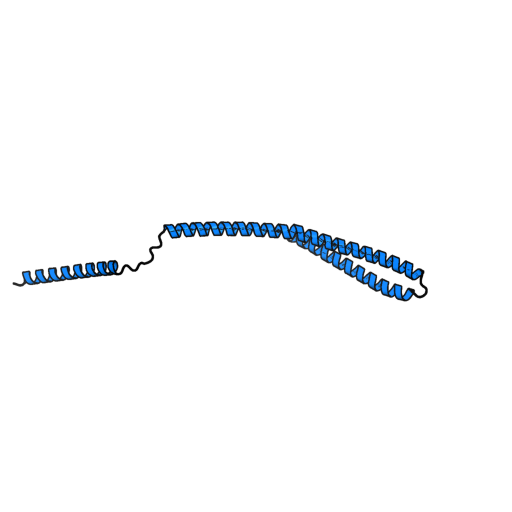ATOM 813 C C . PHE A 1 102 ? 19.740 -0.294 -29.542 1.00 85.88 102 PHE A C 1
ATOM 815 O O . PHE A 1 102 ? 20.075 -0.486 -30.713 1.00 85.88 102 PHE A O 1
ATOM 822 N N . ASP A 1 103 ? 20.631 -0.102 -28.570 1.00 86.12 103 ASP A N 1
ATOM 823 C CA . ASP A 1 103 ? 22.075 -0.109 -28.813 1.00 86.12 103 ASP A CA 1
ATOM 824 C C . ASP A 1 103 ? 22.581 -1.503 -29.213 1.00 86.12 103 ASP A C 1
ATOM 826 O O . ASP A 1 103 ? 23.343 -1.628 -30.174 1.00 86.12 103 ASP A O 1
ATOM 830 N N . LEU A 1 104 ? 22.082 -2.567 -28.572 1.00 84.50 104 LEU A N 1
ATOM 831 C CA . LEU A 1 104 ? 22.382 -3.951 -28.958 1.00 84.50 104 LEU A CA 1
ATOM 832 C C . LEU A 1 104 ? 21.894 -4.279 -30.373 1.00 84.50 104 LEU A C 1
ATOM 834 O O . LEU A 1 104 ? 22.608 -4.916 -31.149 1.00 84.50 104 LEU A O 1
ATOM 838 N N . ALA A 1 105 ? 20.702 -3.814 -30.744 1.00 84.31 105 ALA A N 1
ATOM 839 C CA . ALA A 1 105 ? 20.151 -4.045 -32.072 1.00 84.31 105 ALA A CA 1
ATOM 840 C C . ALA A 1 105 ? 21.004 -3.395 -33.177 1.00 84.31 105 ALA A C 1
ATOM 842 O O . ALA A 1 105 ? 21.145 -3.951 -34.267 1.00 84.31 105 ALA A O 1
ATOM 843 N N . LYS A 1 106 ? 21.656 -2.260 -32.901 1.00 81.44 106 LYS A N 1
ATOM 844 C CA . LYS A 1 106 ? 22.609 -1.652 -33.844 1.00 81.44 106 LYS A CA 1
ATOM 845 C C . LYS A 1 106 ? 23.890 -2.465 -34.029 1.00 81.44 106 LYS A C 1
ATOM 847 O O . LYS A 1 106 ? 24.517 -2.353 -35.079 1.00 81.44 106 LYS A O 1
ATOM 852 N N . MET A 1 107 ? 24.278 -3.266 -33.038 1.00 83.19 107 MET A N 1
ATOM 853 C CA . MET A 1 107 ? 25.496 -4.082 -33.077 1.00 83.19 107 MET A CA 1
ATOM 854 C C . MET A 1 107 ? 25.278 -5.460 -33.726 1.00 83.19 107 MET A C 1
ATOM 856 O O . MET A 1 107 ? 26.247 -6.090 -34.145 1.00 83.19 107 MET A O 1
ATOM 860 N N . VAL A 1 108 ? 24.028 -5.925 -33.857 1.00 77.50 108 VAL A N 1
ATOM 861 C CA . VAL A 1 108 ? 23.683 -7.255 -34.395 1.00 77.50 108 VAL A CA 1
ATOM 862 C C . VAL A 1 108 ? 22.889 -7.136 -35.703 1.00 77.50 108 VAL A C 1
ATOM 864 O O . VAL A 1 108 ? 21.758 -6.643 -35.720 1.00 77.50 108 VAL A O 1
ATOM 867 N N . GLN A 1 109 ? 23.458 -7.619 -36.816 1.00 71.31 109 GLN A N 1
ATOM 868 C CA . GLN A 1 109 ? 22.789 -7.649 -38.126 1.00 71.31 109 GLN A CA 1
ATOM 869 C C . GLN A 1 109 ? 21.525 -8.529 -38.092 1.00 71.31 109 GLN A C 1
ATOM 871 O O . GLN A 1 109 ? 21.549 -9.644 -37.582 1.00 71.31 109 GLN A O 1
ATOM 876 N N . GLY A 1 110 ? 20.413 -8.031 -38.648 1.00 72.88 110 GLY A N 1
ATOM 877 C CA . GLY A 1 110 ? 19.128 -8.751 -38.702 1.00 72.88 110 GLY A CA 1
ATOM 878 C C . GLY A 1 110 ? 18.214 -8.583 -37.476 1.00 72.88 110 GLY A C 1
ATOM 879 O O . GLY A 1 110 ? 17.091 -9.074 -37.487 1.00 72.88 110 GLY A O 1
ATOM 880 N N . SER A 1 111 ? 18.633 -7.838 -36.449 1.00 71.50 111 SER A N 1
ATOM 881 C CA . SER A 1 111 ? 17.884 -7.659 -35.190 1.00 71.50 111 SER A CA 1
ATOM 882 C C . SER A 1 111 ? 16.679 -6.699 -35.262 1.00 71.50 111 SER A C 1
ATOM 884 O O . SER A 1 111 ? 15.962 -6.543 -34.274 1.00 71.50 111 SER A O 1
ATOM 886 N N . ARG A 1 112 ? 16.427 -6.061 -36.418 1.00 72.94 112 ARG A N 1
ATOM 887 C CA . ARG A 1 112 ? 15.383 -5.027 -36.589 1.00 72.94 112 ARG A CA 1
ATOM 888 C C . ARG A 1 112 ? 13.979 -5.540 -36.263 1.00 72.94 112 ARG A C 1
ATOM 890 O O . ARG A 1 112 ? 13.268 -4.910 -35.494 1.00 72.94 112 ARG A O 1
ATOM 897 N N . THR A 1 113 ? 13.624 -6.722 -36.763 1.00 76.00 113 THR A N 1
ATOM 898 C CA . THR A 1 113 ? 12.301 -7.318 -36.526 1.00 76.00 113 THR A CA 1
ATOM 899 C C . THR A 1 113 ? 12.094 -7.706 -35.058 1.00 76.00 113 THR A C 1
ATOM 901 O O . THR A 1 113 ? 10.991 -7.600 -34.534 1.00 76.00 113 THR A O 1
ATOM 904 N N . TRP A 1 114 ? 13.154 -8.142 -34.369 1.00 79.62 114 TRP A N 1
ATOM 905 C CA . TRP A 1 114 ? 13.093 -8.482 -32.944 1.00 79.62 114 TRP A CA 1
ATOM 906 C C . TRP A 1 114 ? 12.951 -7.233 -32.066 1.00 79.62 114 TRP A C 1
ATOM 908 O O . TRP A 1 114 ? 12.180 -7.242 -31.106 1.00 79.62 114 TRP A O 1
ATOM 918 N N . LEU A 1 115 ? 13.642 -6.150 -32.432 1.00 84.12 115 LEU A N 1
ATOM 919 C CA . LEU A 1 115 ? 13.558 -4.860 -31.754 1.00 84.12 115 LEU A CA 1
ATOM 920 C C . LEU A 1 115 ? 12.142 -4.268 -31.822 1.00 84.12 115 LEU A C 1
ATOM 922 O O . LEU A 1 115 ? 11.658 -3.768 -30.810 1.00 84.12 115 LEU A O 1
ATOM 926 N N . ASP A 1 116 ? 11.470 -4.355 -32.972 1.00 83.69 116 ASP A N 1
ATOM 927 C CA . ASP A 1 116 ? 10.101 -3.847 -33.135 1.00 83.69 116 ASP A CA 1
ATOM 928 C C . ASP A 1 116 ? 9.108 -4.606 -32.237 1.00 83.69 116 ASP A C 1
ATOM 930 O O . ASP A 1 116 ? 8.390 -3.994 -31.447 1.00 83.69 116 ASP A O 1
ATOM 934 N N . VAL A 1 117 ? 9.157 -5.945 -32.244 1.00 83.50 117 VAL A N 1
ATOM 935 C CA . VAL A 1 117 ? 8.292 -6.788 -31.393 1.00 83.50 117 VAL A CA 1
ATOM 936 C C . VAL A 1 117 ? 8.524 -6.530 -29.899 1.00 83.50 117 VAL A C 1
ATOM 938 O O . VAL A 1 117 ? 7.579 -6.532 -29.106 1.00 83.50 117 VAL A O 1
ATOM 941 N N . TYR A 1 118 ? 9.774 -6.314 -29.483 1.00 86.25 118 TYR A N 1
ATOM 942 C CA . TYR A 1 118 ? 10.082 -6.008 -28.085 1.00 86.25 118 TYR A CA 1
ATOM 943 C C . TYR A 1 118 ? 9.712 -4.582 -27.694 1.00 86.25 118 TYR A C 1
ATOM 945 O O . TYR A 1 118 ? 9.252 -4.373 -26.574 1.00 86.25 118 TYR A O 1
ATOM 953 N N . ASN A 1 119 ? 9.862 -3.613 -28.597 1.00 89.00 119 ASN A N 1
ATOM 954 C CA . ASN A 1 119 ? 9.426 -2.243 -28.352 1.00 89.00 119 ASN A CA 1
ATOM 955 C C . ASN A 1 119 ? 7.927 -2.181 -28.071 1.00 89.00 119 ASN A C 1
ATOM 957 O O . ASN A 1 119 ? 7.536 -1.506 -27.122 1.00 89.00 119 ASN A O 1
ATOM 961 N N . ASP A 1 120 ? 7.109 -2.912 -28.826 1.00 90.06 120 ASP A N 1
ATOM 962 C CA . ASP A 1 120 ? 5.665 -2.967 -28.591 1.00 90.06 120 ASP A CA 1
ATOM 963 C C . ASP A 1 120 ? 5.346 -3.522 -27.199 1.00 90.06 120 ASP A C 1
ATOM 965 O O . ASP A 1 120 ? 4.615 -2.893 -26.432 1.00 90.06 120 ASP A O 1
ATOM 969 N N . LYS A 1 121 ? 5.985 -4.634 -26.813 1.00 89.88 121 LYS A N 1
ATOM 970 C CA . LYS A 1 121 ? 5.819 -5.232 -25.477 1.00 89.88 121 LYS A CA 1
ATOM 971 C C . LYS A 1 121 ? 6.301 -4.319 -24.348 1.00 89.88 121 LYS A C 1
ATOM 973 O O . LYS A 1 121 ? 5.651 -4.234 -23.310 1.00 89.88 121 LYS A O 1
ATOM 978 N N . LEU A 1 122 ? 7.428 -3.631 -24.531 1.00 91.88 122 LEU A N 1
ATOM 979 C CA . LEU A 1 122 ? 7.961 -2.688 -23.544 1.00 91.88 122 LEU A CA 1
ATOM 980 C C . LEU A 1 122 ? 7.061 -1.458 -23.408 1.00 91.88 122 LEU A C 1
ATOM 982 O O . LEU A 1 122 ? 6.808 -1.007 -22.293 1.00 91.88 122 LEU A O 1
ATOM 986 N N . ASN A 1 123 ? 6.546 -0.935 -24.522 1.00 92.06 123 ASN A N 1
ATOM 987 C CA . ASN A 1 123 ? 5.610 0.187 -24.520 1.00 92.06 123 ASN A CA 1
ATOM 988 C C . ASN A 1 123 ? 4.296 -0.193 -23.824 1.00 92.06 123 ASN A C 1
ATOM 990 O O . ASN A 1 123 ? 3.780 0.596 -23.030 1.00 92.06 123 ASN A O 1
ATOM 994 N N . GLU A 1 124 ? 3.783 -1.399 -24.081 1.00 94.31 124 GLU A N 1
ATOM 995 C CA . GLU A 1 124 ? 2.602 -1.940 -23.408 1.00 94.31 124 GLU A CA 1
ATOM 996 C C . GLU A 1 124 ? 2.842 -2.075 -21.898 1.00 94.31 124 GLU A C 1
ATOM 998 O O . GLU A 1 124 ? 2.080 -1.521 -21.105 1.00 94.31 124 GLU A O 1
ATOM 1003 N N . ALA A 1 125 ? 3.943 -2.714 -21.487 1.00 92.44 125 ALA A N 1
ATOM 1004 C CA . ALA A 1 125 ? 4.302 -2.873 -20.076 1.00 92.44 125 ALA A CA 1
ATOM 1005 C C . ALA A 1 125 ? 4.463 -1.520 -19.359 1.00 92.44 125 ALA A C 1
ATOM 1007 O O . ALA A 1 125 ? 3.992 -1.342 -18.232 1.00 92.44 125 ALA A O 1
ATOM 1008 N N . GLN A 1 126 ? 5.067 -0.533 -20.027 1.00 93.06 126 GLN A N 1
ATOM 1009 C CA . GLN A 1 126 ? 5.216 0.819 -19.495 1.00 93.06 126 GLN A CA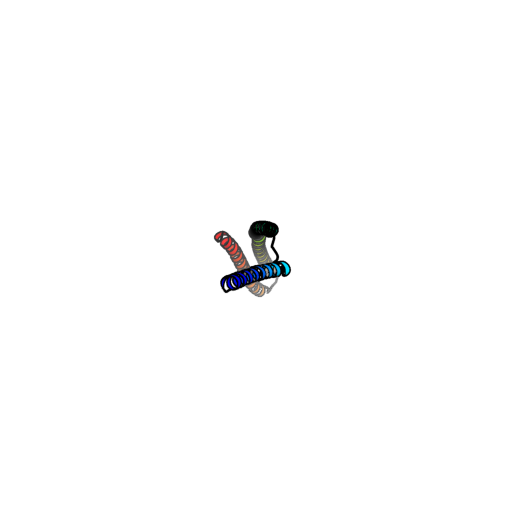 1
ATOM 1010 C C . GLN A 1 126 ? 3.866 1.552 -19.412 1.00 93.06 126 GLN A C 1
ATOM 1012 O O . GLN A 1 126 ? 3.634 2.316 -18.476 1.00 93.06 126 GLN A O 1
ATOM 1017 N N . SER A 1 127 ? 2.956 1.331 -20.367 1.00 94.88 127 SER A N 1
ATOM 1018 C CA . SER A 1 127 ? 1.590 1.865 -20.310 1.00 94.88 127 SER A CA 1
ATOM 1019 C C . SER A 1 127 ? 0.820 1.293 -19.122 1.00 94.88 127 SER A C 1
ATOM 1021 O O . SER A 1 127 ? 0.281 2.054 -18.322 1.00 94.88 127 SER A O 1
ATOM 1023 N N . GLN A 1 128 ? 0.848 -0.030 -18.953 1.00 95.38 128 GLN A N 1
ATOM 1024 C CA . GLN A 1 128 ? 0.192 -0.711 -17.836 1.00 95.38 128 GLN A CA 1
ATOM 1025 C C . GLN A 1 128 ? 0.763 -0.266 -16.482 1.00 95.38 128 GLN A C 1
ATOM 1027 O O . GLN A 1 128 ? 0.008 -0.044 -15.539 1.00 95.38 128 GLN A O 1
ATOM 1032 N N . SER A 1 129 ? 2.082 -0.075 -16.378 1.00 94.00 129 SER A N 1
ATOM 1033 C CA . SER A 1 129 ? 2.711 0.466 -15.163 1.00 94.00 129 SER A CA 1
ATOM 1034 C C . SER A 1 129 ? 2.225 1.883 -14.840 1.00 94.00 129 SER A C 1
ATOM 1036 O O . SER A 1 129 ? 1.810 2.155 -13.714 1.00 94.00 129 SER A O 1
ATOM 1038 N N . ARG A 1 130 ? 2.145 2.769 -15.843 1.00 94.06 130 ARG A N 1
ATOM 1039 C CA . ARG A 1 130 ? 1.576 4.118 -15.671 1.00 94.06 130 ARG A CA 1
ATOM 1040 C C . ARG A 1 130 ? 0.105 4.092 -15.258 1.00 94.06 130 ARG A C 1
ATOM 1042 O O . ARG A 1 130 ? -0.343 4.968 -14.518 1.00 94.06 130 ARG A O 1
ATOM 1049 N N . GLU A 1 131 ? -0.671 3.128 -15.741 1.00 95.50 131 GLU A N 1
ATOM 1050 C CA . GLU A 1 131 ? -2.062 2.944 -15.317 1.00 95.50 131 GLU A CA 1
ATOM 1051 C C . GLU A 1 131 ? -2.160 2.488 -13.860 1.00 95.50 131 GLU A C 1
ATOM 1053 O O . GLU A 1 131 ? -2.955 3.060 -13.109 1.00 95.50 131 GLU A O 1
ATOM 1058 N N . ARG A 1 132 ? -1.317 1.538 -13.431 1.00 94.12 132 ARG A N 1
ATOM 1059 C CA . ARG A 1 132 ? -1.239 1.111 -12.025 1.00 94.12 132 ARG A CA 1
ATOM 1060 C C . ARG A 1 132 ? -0.822 2.257 -11.110 1.00 94.12 132 ARG A C 1
ATOM 1062 O O . ARG A 1 132 ? -1.481 2.484 -10.100 1.00 94.12 132 ARG A O 1
ATOM 1069 N N . GLU A 1 133 ? 0.171 3.055 -11.497 1.00 93.75 133 GLU A N 1
ATOM 1070 C CA . GLU A 1 133 ? 0.576 4.249 -10.746 1.00 93.75 133 GLU A CA 1
ATOM 1071 C C . GLU A 1 133 ? -0.583 5.255 -10.604 1.00 93.75 133 GLU A C 1
ATOM 1073 O O . GLU A 1 133 ? -0.845 5.774 -9.517 1.00 93.75 133 GLU A O 1
ATOM 1078 N N . LYS A 1 134 ? -1.335 5.511 -11.685 1.00 92.62 134 LYS A N 1
ATOM 1079 C CA . LYS A 1 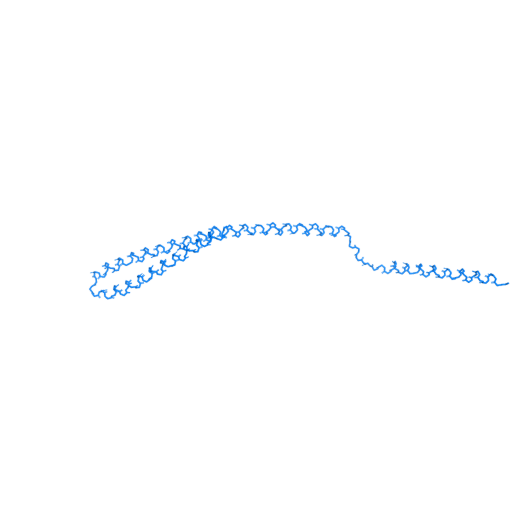134 ? -2.521 6.386 -11.644 1.00 92.62 134 LYS A CA 1
ATOM 1080 C C . LYS A 1 134 ? -3.623 5.819 -10.750 1.00 92.62 134 LYS A C 1
ATOM 1082 O O . LYS A 1 134 ? -4.264 6.589 -10.035 1.00 92.62 134 LYS A O 1
ATOM 1087 N N . ALA A 1 135 ? -3.859 4.508 -10.785 1.00 90.94 135 ALA A N 1
ATOM 1088 C CA . ALA A 1 135 ? -4.826 3.848 -9.914 1.00 90.94 135 ALA A CA 1
ATOM 1089 C C . ALA A 1 135 ? -4.420 3.983 -8.437 1.00 90.94 135 ALA A C 1
ATOM 1091 O O . ALA A 1 135 ? -5.235 4.414 -7.621 1.00 90.94 135 ALA A O 1
ATOM 1092 N N . LEU A 1 136 ? -3.146 3.738 -8.116 1.00 89.38 136 LEU A N 1
ATOM 1093 C CA . LEU A 1 136 ? -2.592 3.925 -6.773 1.00 89.38 136 LEU A CA 1
ATOM 1094 C C . LEU A 1 136 ? -2.722 5.380 -6.303 1.00 89.38 136 LEU A C 1
ATOM 1096 O O . LEU A 1 136 ? -3.166 5.621 -5.185 1.00 89.38 136 LEU A O 1
ATOM 1100 N N . LYS A 1 137 ? -2.435 6.371 -7.154 1.00 87.75 137 LYS A N 1
ATOM 1101 C CA . LYS A 1 137 ? -2.605 7.797 -6.812 1.00 87.75 137 LYS A CA 1
ATOM 1102 C C . LYS A 1 137 ? -4.069 8.185 -6.563 1.00 87.75 137 LYS A C 1
ATOM 1104 O O . LYS A 1 137 ? -4.355 8.972 -5.665 1.00 87.75 137 LYS A O 1
ATOM 1109 N N . ARG A 1 138 ? -5.019 7.618 -7.314 1.00 86.06 138 ARG A N 1
ATOM 1110 C CA . ARG A 1 138 ? -6.461 7.865 -7.109 1.00 86.06 138 ARG A CA 1
ATOM 1111 C C . ARG A 1 138 ? -6.968 7.317 -5.780 1.00 86.06 138 ARG A C 1
ATOM 1113 O O . ARG A 1 138 ? -7.770 7.984 -5.136 1.00 86.06 138 ARG A O 1
ATOM 1120 N N . LEU A 1 139 ? -6.485 6.148 -5.358 1.00 80.19 139 LEU A N 1
ATOM 1121 C CA . LEU A 1 139 ? -6.824 5.577 -4.051 1.00 80.19 139 LEU A CA 1
ATOM 1122 C C . LEU A 1 139 ? -6.375 6.490 -2.898 1.00 80.19 139 LEU A C 1
ATOM 1124 O O . LEU A 1 139 ? -7.082 6.595 -1.903 1.00 80.19 139 LEU A O 1
ATOM 1128 N N . SER A 1 140 ? -5.253 7.205 -3.053 1.00 68.94 140 SER A N 1
ATOM 1129 C CA . SER A 1 140 ? -4.782 8.197 -2.071 1.00 68.94 140 SER A CA 1
ATOM 1130 C C . SER A 1 140 ? -5.742 9.387 -1.983 1.00 68.94 140 SER A C 1
ATOM 1132 O O . SER A 1 140 ? -6.244 9.703 -0.908 1.00 68.94 140 SER A O 1
ATOM 1134 N N . ASN A 1 141 ? -6.088 9.980 -3.128 1.00 62.75 141 ASN A N 1
ATOM 1135 C CA . ASN A 1 141 ? -6.982 11.139 -3.171 1.00 62.75 141 ASN A CA 1
ATOM 1136 C C . ASN A 1 141 ? -8.411 10.802 -2.726 1.00 62.75 141 ASN A C 1
ATOM 1138 O O . ASN A 1 141 ? -9.060 11.621 -2.091 1.00 62.75 141 ASN A O 1
ATOM 1142 N N . SER A 1 142 ? -8.908 9.600 -3.031 1.00 58.78 142 SER A N 1
ATOM 1143 C CA . SER A 1 142 ? -10.230 9.158 -2.576 1.00 58.78 142 SER A CA 1
ATOM 1144 C C . SER A 1 142 ? -10.294 8.979 -1.061 1.00 58.78 142 SER A C 1
ATOM 1146 O O . SER A 1 142 ? -11.364 9.174 -0.497 1.00 58.78 142 SER A O 1
ATOM 1148 N N . LYS A 1 143 ? -9.185 8.607 -0.407 1.00 54.56 143 LYS A N 1
ATOM 1149 C CA . LYS A 1 143 ? -9.121 8.489 1.055 1.00 54.56 143 LYS A CA 1
ATOM 1150 C C . LYS A 1 143 ? -9.157 9.869 1.720 1.00 54.56 143 LYS A C 1
ATOM 1152 O O . LYS A 1 143 ? -9.905 10.056 2.664 1.00 54.56 143 LYS A O 1
ATOM 1157 N N . VAL A 1 144 ? -8.457 10.849 1.141 1.00 53.38 144 VAL A N 1
ATOM 1158 C CA . VAL A 1 144 ? -8.459 12.259 1.590 1.00 53.38 144 VAL A CA 1
ATOM 1159 C C . VAL A 1 144 ? -9.836 12.931 1.464 1.00 53.38 144 VAL A C 1
ATOM 1161 O O . VAL A 1 144 ? -10.096 13.901 2.159 1.00 53.38 144 VAL A O 1
ATOM 1164 N N . LEU A 1 145 ? -10.721 12.446 0.585 1.00 43.41 145 LEU A N 1
ATOM 1165 C CA . LEU A 1 145 ? -12.072 13.001 0.399 1.00 43.41 145 LEU A CA 1
ATOM 1166 C C . LEU A 1 145 ? -13.149 12.359 1.292 1.00 43.41 145 LEU A C 1
ATOM 1168 O O . LEU A 1 145 ? -14.299 12.795 1.247 1.00 43.41 145 LEU A O 1
ATOM 1172 N N . LEU A 1 146 ? -12.808 11.299 2.029 1.00 49.22 146 LEU A N 1
ATOM 1173 C CA . LEU A 1 146 ? -13.717 10.597 2.943 1.00 49.22 146 LEU A CA 1
ATOM 1174 C C . LEU A 1 146 ? -13.438 10.913 4.425 1.00 49.22 146 LEU A C 1
ATOM 1176 O O . LEU A 1 146 ? -14.229 10.492 5.270 1.00 49.22 146 LEU A O 1
ATOM 1180 N N . ASP A 1 147 ? -12.357 11.648 4.704 1.00 42.06 147 ASP A N 1
ATOM 1181 C CA . ASP A 1 147 ? -12.036 12.286 5.991 1.00 42.06 147 ASP A CA 1
ATOM 1182 C C . ASP A 1 147 ? -12.573 13.733 6.025 1.00 42.06 147 ASP A C 1
ATOM 1184 O O . ASP A 1 147 ? -12.985 14.187 7.119 1.00 42.06 147 ASP A O 1
#

Secondary structure (DSSP, 8-state):
-HHHHHHHHHHHHHHHHHHHHHHHHHHHHHS--------HHHHHHHHHHHHHHHHHHHHHHHHHHHHHHHHHHHHHHHHHHHHHHHHHHHHHHHHHHHHHHHHHHHHSTTTHHHHHHHHHHHHHHHHHHHHHHHHHHHHHHHHHTT-

Foldseek 3Di:
DPPVVVVVVVVVVVVVVVVVVVVVVVCCVVVPPPPPPPPVVVVVVVVVVVVVVVVVVVVVVVVVVVVVVCCCPPVVVVVLVVLLVVLVVVLVVLVVVLVVLVVVCVVDPPCPVVNVVVVVVSVVVNVVSVVVSVVSVVVVVVVVVVD

Organism: Oleispira antarctica (NCBI:txid188908)

pLDDT: mean 80.94, std 12.68, range [42.06, 96.25]